Protein AF-A0A967G4S6-F1 (afdb_monomer_lite)

Structure (mmCIF, N/CA/C/O backbone):
data_AF-A0A967G4S6-F1
#
_entry.id   AF-A0A967G4S6-F1
#
loop_
_atom_site.group_PDB
_atom_site.id
_atom_site.type_symbol
_atom_site.label_atom_id
_atom_site.label_alt_id
_atom_site.label_comp_id
_atom_site.label_asym_id
_atom_site.label_entity_id
_atom_site.label_seq_id
_atom_site.pdbx_PDB_ins_code
_atom_site.Cartn_x
_atom_site.Cartn_y
_atom_site.Cartn_z
_atom_site.occupancy
_atom_site.B_iso_or_equiv
_atom_site.auth_seq_id
_atom_site.auth_comp_id
_atom_site.auth_asym_id
_atom_site.auth_atom_id
_atom_site.pdbx_PDB_model_num
ATOM 1 N N . ASN A 1 1 ? 4.536 -3.775 -10.485 1.00 88.69 1 ASN A N 1
ATOM 2 C CA . ASN A 1 1 ? 5.639 -2.797 -10.494 1.00 88.69 1 ASN A CA 1
ATOM 3 C C . ASN A 1 1 ? 6.943 -3.523 -10.775 1.00 88.69 1 ASN A C 1
ATOM 5 O O . ASN A 1 1 ? 7.646 -3.885 -9.839 1.00 88.69 1 ASN A O 1
ATOM 9 N N . ASP A 1 2 ? 7.266 -3.746 -12.046 1.00 93.44 2 ASP A N 1
ATOM 10 C CA . ASP A 1 2 ? 8.429 -4.571 -12.421 1.00 93.44 2 ASP A CA 1
ATOM 11 C C . ASP A 1 2 ? 9.752 -3.896 -12.019 1.00 93.44 2 ASP A C 1
ATOM 13 O O . ASP A 1 2 ? 10.774 -4.545 -11.846 1.00 93.44 2 ASP A O 1
ATOM 17 N N . THR A 1 3 ? 9.726 -2.583 -11.752 1.00 94.50 3 THR A N 1
ATOM 18 C CA . THR A 1 3 ? 10.910 -1.833 -11.314 1.00 94.50 3 THR A CA 1
ATOM 19 C C . THR A 1 3 ? 11.416 -2.229 -9.926 1.00 94.50 3 THR A C 1
ATOM 21 O O . THR A 1 3 ? 12.547 -1.889 -9.586 1.00 94.50 3 THR A O 1
ATOM 24 N N . LEU A 1 4 ? 10.604 -2.924 -9.119 1.00 95.94 4 LEU A N 1
ATOM 25 C CA . LEU A 1 4 ? 11.037 -3.437 -7.817 1.00 95.94 4 LEU A CA 1
ATOM 26 C C . LEU A 1 4 ? 11.958 -4.655 -7.933 1.00 95.94 4 LEU A C 1
ATOM 28 O O . LEU A 1 4 ? 12.669 -4.940 -6.973 1.00 95.94 4 LEU A O 1
ATOM 32 N N . GLU A 1 5 ? 11.969 -5.350 -9.075 1.00 95.88 5 GLU A N 1
ATOM 33 C CA . GLU A 1 5 ? 12.902 -6.459 -9.313 1.00 95.88 5 GLU A CA 1
ATOM 34 C C . GLU A 1 5 ? 14.353 -5.958 -9.335 1.00 95.88 5 GLU A C 1
ATOM 36 O O . GLU A 1 5 ? 15.234 -6.580 -8.744 1.00 95.88 5 GLU A O 1
ATOM 41 N N . ASP A 1 6 ? 14.572 -4.788 -9.943 1.00 97.19 6 ASP A N 1
ATOM 42 C CA . ASP A 1 6 ? 15.889 -4.158 -10.062 1.00 97.19 6 ASP A CA 1
ATOM 43 C C . ASP A 1 6 ? 16.212 -3.186 -8.911 1.00 97.19 6 ASP A C 1
ATOM 45 O O . ASP A 1 6 ? 17.384 -2.920 -8.644 1.00 97.19 6 ASP A O 1
ATOM 49 N N . ALA A 1 7 ? 15.192 -2.631 -8.243 1.00 97.62 7 ALA A N 1
ATOM 50 C CA . ALA A 1 7 ? 15.338 -1.590 -7.217 1.00 97.62 7 ALA A CA 1
ATOM 51 C C . ALA A 1 7 ? 14.420 -1.824 -5.992 1.00 97.62 7 ALA A C 1
ATOM 53 O O . ALA A 1 7 ? 13.485 -1.046 -5.746 1.00 97.62 7 ALA A O 1
ATOM 54 N N . PRO A 1 8 ? 14.651 -2.892 -5.204 1.00 97.31 8 PRO A N 1
ATOM 55 C CA . PRO A 1 8 ? 13.803 -3.256 -4.064 1.00 97.31 8 PRO A CA 1
ATOM 56 C C . PRO A 1 8 ? 13.806 -2.214 -2.931 1.00 97.31 8 PRO A C 1
ATOM 58 O O . PRO A 1 8 ? 12.843 -2.097 -2.173 1.00 97.31 8 PRO A O 1
ATOM 61 N N . GLU A 1 9 ? 14.857 -1.403 -2.813 1.00 97.94 9 GLU A N 1
ATOM 62 C CA . GLU A 1 9 ? 14.996 -0.345 -1.810 1.00 97.94 9 GLU A CA 1
ATOM 63 C C . GLU A 1 9 ? 13.953 0.775 -1.939 1.00 97.94 9 GLU A C 1
ATOM 65 O O . GLU A 1 9 ? 13.723 1.521 -0.982 1.00 97.94 9 GLU A O 1
ATOM 70 N N . LYS A 1 10 ? 13.276 0.881 -3.089 1.00 97.50 10 LYS A N 1
ATOM 71 C CA . LYS A 1 10 ? 12.167 1.822 -3.299 1.00 97.50 10 LYS A CA 1
ATOM 72 C C . LYS A 1 10 ? 11.005 1.595 -2.338 1.00 97.50 10 LYS A C 1
ATOM 74 O O . LYS A 1 10 ? 10.337 2.563 -1.976 1.00 97.50 10 LYS A O 1
ATOM 79 N N . VAL A 1 11 ? 10.803 0.357 -1.877 1.00 97.62 11 VAL A N 1
ATOM 80 C CA . VAL A 1 11 ? 9.815 0.037 -0.832 1.00 97.62 11 VAL A CA 1
ATOM 81 C C . VAL A 1 11 ? 10.117 0.810 0.454 1.00 97.62 11 VAL A C 1
ATOM 83 O O . VAL A 1 11 ? 9.202 1.282 1.119 1.00 97.62 11 VAL A O 1
ATOM 86 N N . ASN A 1 12 ? 11.397 1.008 0.776 1.00 97.62 12 ASN A N 1
ATOM 87 C CA . ASN A 1 12 ? 11.814 1.721 1.981 1.00 97.62 12 ASN A CA 1
ATOM 88 C C . ASN A 1 12 ? 11.874 3.239 1.766 1.00 97.62 12 ASN A C 1
ATOM 90 O O . ASN A 1 12 ? 11.428 4.004 2.617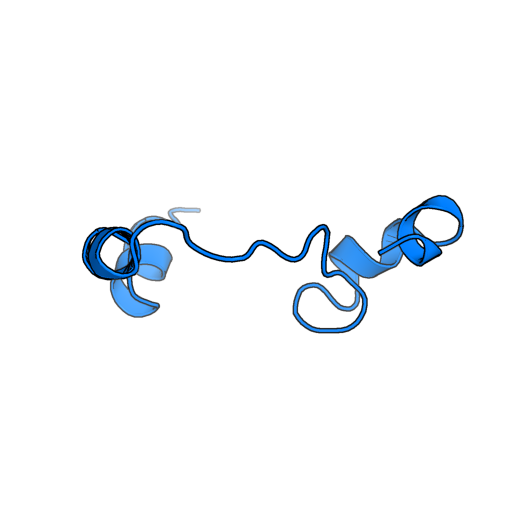 1.00 97.62 12 ASN A O 1
ATOM 94 N N . ASN A 1 13 ? 12.436 3.684 0.638 1.00 98.00 13 ASN A N 1
ATOM 95 C CA . ASN A 1 13 ? 12.706 5.105 0.388 1.00 98.00 13 ASN A CA 1
ATOM 96 C C . ASN A 1 13 ? 11.466 5.880 -0.082 1.00 98.00 13 ASN A C 1
ATOM 98 O O . ASN A 1 13 ? 11.314 7.062 0.220 1.00 98.00 13 ASN A O 1
ATOM 102 N N . THR A 1 14 ? 10.587 5.224 -0.841 1.00 97.12 14 THR A N 1
ATOM 103 C CA . THR A 1 14 ? 9.424 5.833 -1.502 1.00 97.12 14 THR A CA 1
ATOM 104 C C . THR A 1 14 ? 8.177 4.943 -1.376 1.00 97.12 14 THR A C 1
ATOM 106 O O . THR A 1 14 ? 7.572 4.603 -2.395 1.00 97.12 14 THR A O 1
ATOM 109 N N . PRO A 1 15 ? 7.758 4.560 -0.152 1.00 96.81 15 PRO A N 1
ATOM 110 C CA . PRO A 1 15 ? 6.742 3.521 0.075 1.00 96.81 15 PRO A CA 1
ATOM 111 C C . PRO A 1 15 ? 5.382 3.817 -0.573 1.00 96.81 15 PRO A C 1
ATOM 113 O O . PRO A 1 15 ? 4.693 2.901 -1.006 1.00 96.81 15 PRO A O 1
ATOM 116 N N . TYR A 1 16 ? 5.008 5.097 -0.670 1.00 96.06 16 TYR A N 1
ATOM 117 C CA . TYR A 1 16 ? 3.743 5.547 -1.269 1.00 96.06 16 TYR A CA 1
ATOM 118 C C . TYR A 1 16 ? 3.900 6.116 -2.692 1.00 96.06 16 TYR A C 1
ATOM 120 O O . TYR A 1 16 ? 2.935 6.614 -3.261 1.00 96.06 16 TYR A O 1
ATOM 128 N N . GLY A 1 17 ? 5.119 6.092 -3.240 1.00 96.00 17 GLY A N 1
ATOM 129 C CA . GLY A 1 17 ? 5.433 6.511 -4.607 1.00 96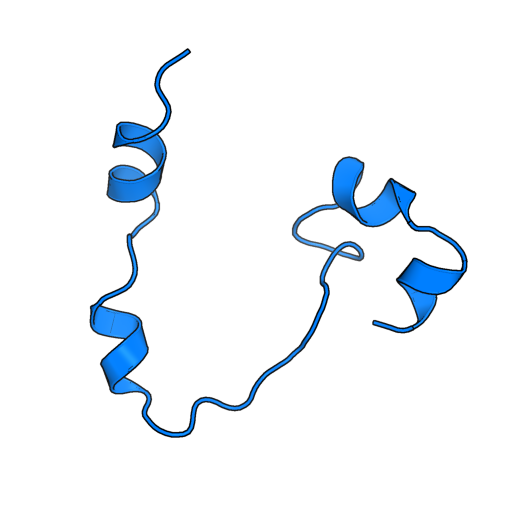.00 17 GLY A CA 1
ATOM 130 C C . GLY A 1 17 ? 5.830 5.302 -5.446 1.00 96.00 17 GLY A C 1
ATOM 131 O O . GLY A 1 17 ? 5.050 4.366 -5.612 1.00 96.00 17 GLY A O 1
ATOM 132 N N . ASP A 1 18 ? 7.078 5.278 -5.912 1.00 96.44 18 ASP A N 1
ATOM 133 C CA . ASP A 1 18 ? 7.608 4.195 -6.752 1.00 96.44 18 ASP A CA 1
ATOM 134 C C . ASP A 1 18 ? 7.730 2.838 -6.030 1.00 96.44 18 ASP A C 1
ATOM 136 O O . ASP A 1 18 ? 8.084 1.842 -6.657 1.00 96.44 18 ASP A O 1
ATOM 140 N N . GLY A 1 19 ? 7.454 2.781 -4.723 1.00 97.38 19 GLY A N 1
ATOM 141 C CA . GLY A 1 19 ? 7.450 1.569 -3.902 1.00 97.38 19 GLY A CA 1
ATOM 142 C C . GLY A 1 19 ? 6.166 0.728 -3.965 1.00 97.38 19 GLY A C 1
ATOM 143 O O . GLY A 1 19 ? 6.070 -0.256 -3.234 1.00 97.38 19 GLY A O 1
ATOM 144 N N . TRP A 1 20 ? 5.173 1.081 -4.793 1.00 97.38 20 TRP A N 1
ATOM 145 C CA . TRP A 1 20 ? 3.928 0.305 -4.914 1.00 97.38 20 TRP A CA 1
ATOM 146 C C . TRP A 1 20 ? 4.198 -1.125 -5.408 1.00 97.38 20 TRP A C 1
ATOM 148 O O . TRP A 1 20 ? 5.022 -1.336 -6.291 1.00 97.38 20 TRP A O 1
ATOM 158 N N . MET A 1 21 ? 3.502 -2.127 -4.869 1.00 96.38 21 MET A N 1
ATOM 159 C CA . MET A 1 21 ? 3.766 -3.531 -5.222 1.00 96.38 21 MET A CA 1
ATOM 160 C C . MET A 1 21 ? 2.906 -3.996 -6.402 1.00 96.38 21 MET A C 1
ATOM 162 O O . MET A 1 21 ? 3.417 -4.407 -7.448 1.00 96.38 21 MET A O 1
ATOM 166 N N . ILE A 1 22 ? 1.588 -3.899 -6.237 1.00 96.44 22 ILE A N 1
ATOM 167 C CA . ILE A 1 22 ? 0.585 -4.388 -7.182 1.00 96.44 22 ILE A CA 1
ATOM 168 C C . ILE A 1 22 ? -0.564 -3.391 -7.298 1.00 96.44 22 ILE A C 1
ATOM 170 O O . ILE A 1 22 ? -0.832 -2.631 -6.370 1.00 96.44 22 ILE A O 1
ATOM 174 N N . GLU A 1 23 ? -1.249 -3.430 -8.434 1.00 95.25 23 GLU A N 1
ATOM 175 C CA . GLU A 1 23 ? -2.495 -2.711 -8.672 1.00 95.25 23 GLU A CA 1
ATOM 176 C C . GLU A 1 23 ? -3.593 -3.752 -8.891 1.00 95.25 23 GLU A C 1
ATOM 178 O O . GLU A 1 23 ? -3.406 -4.715 -9.638 1.00 95.25 23 GLU A O 1
ATOM 183 N N . ILE A 1 24 ? -4.719 -3.593 -8.199 1.00 94.44 24 ILE A N 1
ATOM 184 C CA . ILE A 1 24 ? -5.829 -4.546 -8.225 1.00 94.44 24 ILE A CA 1
ATOM 185 C C . ILE A 1 24 ? -7.107 -3.786 -8.564 1.00 94.44 24 ILE A C 1
ATOM 187 O O . ILE A 1 24 ? -7.371 -2.716 -8.017 1.00 94.44 24 ILE A O 1
ATOM 191 N N . LYS A 1 25 ? -7.937 -4.371 -9.431 1.00 96.19 25 LYS A N 1
ATOM 192 C CA . LYS A 1 25 ? -9.315 -3.925 -9.630 1.00 96.19 25 LYS A CA 1
ATOM 193 C C . LYS A 1 25 ? -10.209 -4.607 -8.597 1.00 96.19 25 LYS A C 1
ATOM 195 O O . LYS A 1 25 ? -10.397 -5.817 -8.676 1.00 96.19 25 LYS A O 1
ATOM 200 N N . ALA A 1 26 ? -10.769 -3.837 -7.667 1.00 95.38 26 ALA A N 1
ATOM 201 C CA . ALA A 1 26 ? -11.720 -4.363 -6.692 1.00 95.38 26 ALA A CA 1
ATOM 202 C C . ALA A 1 26 ? -12.937 -4.981 -7.401 1.00 95.38 26 ALA A C 1
ATOM 204 O O . ALA A 1 26 ? -13.582 -4.329 -8.228 1.00 95.38 26 ALA A O 1
ATOM 205 N N . GLU A 1 27 ? -13.243 -6.237 -7.075 1.00 96.81 27 GLU A N 1
ATOM 206 C CA . GLU A 1 27 ? -14.443 -6.920 -7.569 1.00 96.81 27 GLU A CA 1
ATOM 207 C C . GLU A 1 27 ? -15.693 -6.429 -6.832 1.00 96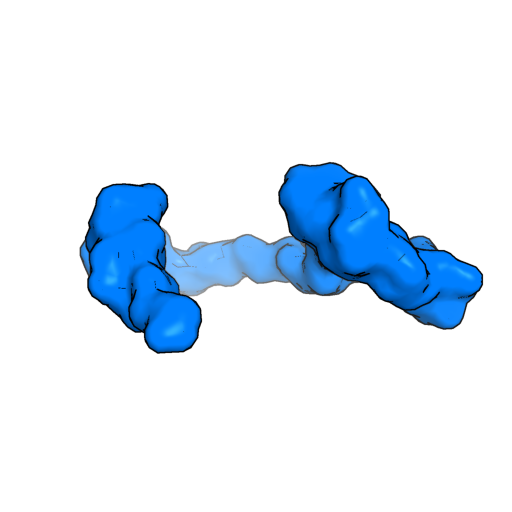.81 27 GLU A C 1
ATOM 209 O O . GLU A 1 27 ? -16.741 -6.241 -7.452 1.00 96.81 27 GLU A O 1
ATOM 214 N N . ASN A 1 28 ? -15.557 -6.142 -5.534 1.00 97.38 28 ASN A N 1
ATOM 215 C CA . ASN A 1 28 ? -16.591 -5.546 -4.705 1.00 97.38 28 ASN A CA 1
ATOM 216 C C . ASN A 1 28 ? -16.072 -4.282 -3.986 1.00 97.38 28 ASN A C 1
ATOM 218 O O . ASN A 1 28 ? -15.322 -4.391 -3.018 1.00 97.38 28 ASN A O 1
ATOM 222 N N . 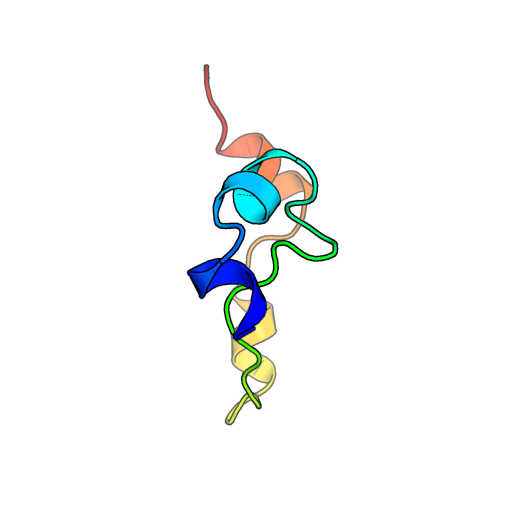PRO A 1 29 ? -16.490 -3.072 -4.403 1.00 96.31 29 PRO A N 1
ATOM 223 C CA . PRO A 1 29 ? -16.046 -1.831 -3.771 1.00 96.31 29 PRO A CA 1
ATOM 224 C C . PRO A 1 29 ? -16.423 -1.684 -2.291 1.00 96.31 29 PRO A C 1
ATOM 226 O O . PRO A 1 29 ? -15.752 -0.931 -1.594 1.00 96.31 29 PRO A O 1
ATOM 229 N N . SER A 1 30 ? -17.460 -2.380 -1.802 1.00 97.25 30 SER A N 1
ATOM 230 C CA . SER A 1 30 ? -17.875 -2.264 -0.395 1.00 97.25 30 SER A CA 1
ATOM 231 C C . SER A 1 30 ? -16.858 -2.861 0.578 1.00 97.25 30 SER A C 1
ATOM 233 O O . SER A 1 30 ? -16.872 -2.523 1.751 1.00 97.25 30 SER A O 1
ATOM 235 N N . GLU A 1 31 ? -15.961 -3.738 0.116 1.00 96.25 31 GLU A N 1
ATOM 236 C CA . GLU A 1 31 ? -14.878 -4.293 0.944 1.00 96.25 31 GLU A CA 1
ATOM 237 C C . GLU A 1 31 ? -13.898 -3.206 1.417 1.00 96.25 31 GLU A C 1
ATOM 239 O O . GLU A 1 31 ? -13.183 -3.397 2.397 1.00 96.25 31 GLU A O 1
ATOM 244 N N . LEU A 1 32 ? -13.880 -2.043 0.750 1.00 95.62 32 LEU A N 1
ATOM 245 C CA . LEU A 1 32 ? -13.086 -0.891 1.175 1.00 95.62 32 LEU A CA 1
ATOM 246 C C . LEU A 1 32 ? -13.615 -0.257 2.469 1.00 95.62 32 LEU A C 1
ATOM 248 O O . LEU A 1 32 ? -12.827 0.348 3.192 1.00 95.62 32 LEU A O 1
ATOM 252 N N . ASP A 1 33 ? -14.908 -0.411 2.774 1.00 96.19 33 ASP A N 1
ATOM 253 C CA . ASP A 1 33 ? -15.529 0.148 3.983 1.00 96.19 33 ASP A CA 1
ATOM 254 C C . ASP A 1 33 ? -15.063 -0.579 5.259 1.00 96.19 33 ASP A C 1
ATOM 256 O O . ASP A 1 33 ? -15.096 -0.007 6.348 1.00 96.19 33 ASP A O 1
ATOM 260 N N . ASP A 1 34 ? -14.586 -1.821 5.120 1.00 96.38 34 ASP A N 1
ATOM 261 C CA . ASP A 1 34 ? -14.047 -2.632 6.218 1.00 96.38 34 ASP A CA 1
ATOM 262 C C . ASP A 1 34 ? -12.567 -2.315 6.521 1.00 96.38 34 ASP A C 1
ATOM 264 O O . ASP A 1 34 ? -12.006 -2.803 7.510 1.00 96.38 34 ASP A O 1
ATOM 268 N N . LEU A 1 35 ? -11.906 -1.507 5.682 1.00 96.62 35 LEU A N 1
ATOM 269 C CA . LEU A 1 35 ? -10.512 -1.116 5.879 1.00 96.62 35 LEU A CA 1
ATOM 270 C C . LEU A 1 35 ? -10.378 -0.017 6.939 1.00 96.62 35 LEU A C 1
ATOM 272 O O . LEU A 1 35 ? -11.241 0.837 7.128 1.00 96.62 35 LEU A O 1
ATOM 276 N N . MET A 1 36 ? -9.236 -0.012 7.625 1.00 97.31 36 MET A N 1
ATOM 277 C CA . MET A 1 36 ? -8.921 1.032 8.596 1.00 97.31 36 MET A CA 1
ATOM 278 C C . MET A 1 36 ? -8.644 2.368 7.908 1.00 97.31 36 MET A C 1
ATOM 280 O O . MET A 1 36 ? -7.861 2.443 6.959 1.00 97.31 36 MET A O 1
ATOM 284 N N . ASP A 1 37 ? -9.205 3.440 8.465 1.00 96.38 37 ASP A N 1
ATOM 285 C CA . ASP A 1 37 ? -8.755 4.789 8.149 1.00 96.38 37 ASP A CA 1
ATOM 286 C C . ASP A 1 37 ? -7.368 5.086 8.758 1.00 96.38 37 ASP A C 1
ATOM 288 O O . ASP A 1 37 ? -6.790 4.298 9.517 1.00 96.38 37 ASP A O 1
ATOM 292 N N . ASN A 1 38 ? -6.821 6.257 8.427 1.00 95.69 38 ASN A N 1
ATOM 293 C CA . ASN A 1 38 ? -5.503 6.675 8.897 1.00 95.69 38 ASN A CA 1
ATOM 294 C C . ASN A 1 38 ? -5.390 6.720 10.435 1.00 95.69 38 ASN A C 1
ATOM 296 O O . ASN A 1 38 ? -4.388 6.263 10.984 1.00 95.69 38 ASN A O 1
ATOM 300 N N . ASN A 1 39 ? -6.408 7.237 11.129 1.00 95.56 39 ASN A N 1
ATOM 301 C CA . ASN A 1 39 ? -6.388 7.383 12.585 1.00 95.56 39 ASN A CA 1
ATOM 302 C C . ASN A 1 39 ? -6.489 6.020 13.276 1.00 95.56 39 ASN A C 1
ATOM 304 O O . ASN A 1 39 ? -5.759 5.755 14.233 1.00 95.56 39 ASN A O 1
ATOM 308 N N . ALA A 1 40 ? -7.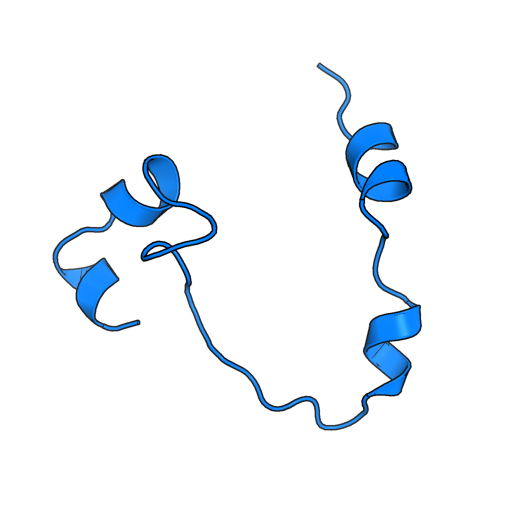374 5.154 12.779 1.00 95.81 40 ALA A N 1
ATOM 309 C CA . ALA A 1 40 ? -7.549 3.795 13.263 1.00 95.81 40 ALA A CA 1
ATOM 310 C C . ALA A 1 40 ? -6.245 3.003 13.127 1.00 95.81 40 ALA A C 1
ATOM 312 O O . ALA A 1 40 ? -5.796 2.407 14.107 1.00 95.81 40 ALA A O 1
ATOM 313 N N . TYR A 1 41 ? -5.590 3.069 11.961 1.00 95.75 41 TYR A N 1
ATOM 314 C CA . TYR A 1 41 ? -4.312 2.398 11.735 1.00 95.75 41 TYR A CA 1
ATOM 315 C C . TYR A 1 41 ? -3.213 2.919 12.672 1.00 95.75 41 TYR A C 1
ATOM 317 O O . TYR A 1 41 ? -2.565 2.120 13.349 1.00 95.75 41 TYR A O 1
ATOM 325 N N . LEU A 1 42 ? -3.048 4.244 12.798 1.00 95.31 42 LEU A N 1
ATOM 326 C CA . LEU A 1 42 ? -2.080 4.851 13.723 1.00 95.31 42 LEU A CA 1
ATOM 327 C C . LEU A 1 42 ? -2.301 4.413 15.179 1.00 95.31 42 LEU A C 1
ATOM 329 O O . LEU A 1 42 ? -1.332 4.187 15.899 1.00 95.31 42 LEU A O 1
ATOM 333 N N . GLY A 1 43 ? -3.555 4.234 15.603 1.00 95.38 43 GLY A N 1
ATOM 334 C CA . GLY A 1 43 ? -3.889 3.735 16.938 1.00 95.38 43 GLY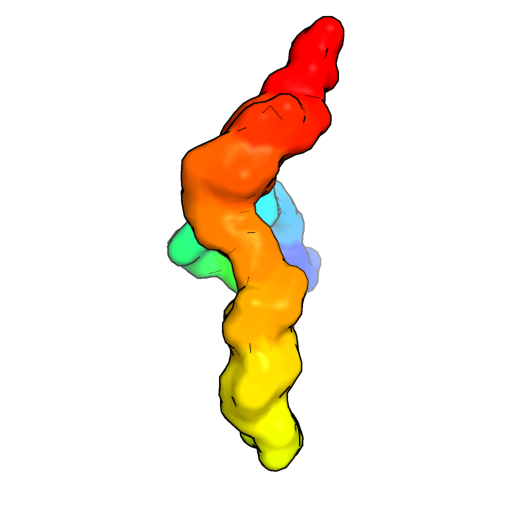 A CA 1
ATOM 335 C C . GLY A 1 43 ? -3.432 2.295 17.211 1.00 95.38 43 GLY A C 1
ATOM 336 O O . GLY A 1 43 ? -3.250 1.926 18.374 1.00 95.38 43 GLY A O 1
ATOM 337 N N . THR A 1 44 ? -3.224 1.481 16.169 1.00 95.31 44 THR A N 1
ATOM 338 C CA . THR A 1 44 ? -2.712 0.104 16.310 1.00 95.31 44 THR A CA 1
ATOM 339 C C . THR A 1 44 ? -1.198 0.042 16.494 1.00 95.31 44 THR A C 1
ATOM 341 O O . THR A 1 44 ? -0.688 -0.922 17.068 1.00 95.31 44 THR A O 1
ATOM 344 N N . LEU A 1 45 ? -0.476 1.070 16.040 1.00 93.44 45 LEU A N 1
ATOM 345 C CA . LEU A 1 45 ? 0.977 1.122 16.099 1.00 93.44 45 LEU A CA 1
ATOM 346 C C . LEU A 1 45 ? 1.408 1.456 17.532 1.00 93.44 45 LEU A C 1
ATOM 348 O O . LEU A 1 45 ? 1.430 2.613 17.948 1.00 93.44 45 LEU A O 1
ATOM 352 N N . LYS A 1 46 ? 1.745 0.427 18.310 1.00 79.50 46 LYS A N 1
ATOM 353 C CA . LYS A 1 46 ? 2.449 0.580 19.588 1.00 79.50 46 LYS A CA 1
ATOM 354 C C . LYS A 1 46 ? 3.933 0.295 19.375 1.00 79.50 46 LYS A C 1
ATOM 356 O O . LYS A 1 46 ? 4.269 -0.698 18.734 1.00 79.50 46 LYS A O 1
ATOM 361 N N . GLY A 1 47 ? 4.781 1.187 19.888 1.00 60.00 47 GLY A N 1
ATOM 362 C CA . GLY A 1 47 ? 6.230 0.983 19.978 1.00 60.00 47 GLY A CA 1
ATOM 363 C C . GLY A 1 47 ? 6.598 -0.003 21.074 1.00 60.00 47 GLY A C 1
ATOM 364 O O . GLY A 1 47 ? 5.893 -0.007 22.111 1.00 60.00 47 GLY A O 1
#

Foldseek 3Di:
DCVCVVPVCCCVVPVPPPVDDDDDDDPDPCVVVVDDDPVRVVVVDDD

Radius of gyration: 14.18 Å; chains: 1; bounding box: 34×14×32 Å

Secondary structure (DSSP, 8-state):
-THHHH-TTHHHH-TTTTT-------S-GGGGGGS--HHHHHHH---

pLDDT: mean 95.0, std 5.89, range [60.0, 98.0]

Sequence (47 aa):
NDTLEDAPEKVNNTPYGDGWMIEIKAENPSELDDLMDNNAYLGTLKG